Protein AF-A0A0F9L5S2-F1 (afdb_monomer_lite)

Structure (mmCIF, N/CA/C/O backbone):
data_AF-A0A0F9L5S2-F1
#
_entry.id   AF-A0A0F9L5S2-F1
#
loop_
_atom_site.group_PDB
_atom_site.id
_atom_site.type_symbol
_atom_site.label_atom_id
_atom_site.label_alt_id
_atom_site.label_comp_id
_atom_site.label_asym_id
_atom_site.label_entity_id
_atom_site.label_seq_id
_atom_site.pdbx_PDB_ins_code
_atom_site.Cartn_x
_atom_site.Cartn_y
_atom_site.Cartn_z
_atom_site.occupancy
_atom_site.B_iso_or_equiv
_atom_site.auth_seq_id
_atom_site.auth_comp_id
_atom_site.auth_asym_id
_atom_site.auth_atom_id
_atom_site.pdbx_PDB_model_num
ATOM 1 N N . MET A 1 1 ? 3.176 29.890 -37.342 1.00 59.81 1 MET A N 1
ATOM 2 C CA . MET A 1 1 ? 3.250 28.636 -36.567 1.00 59.81 1 MET A CA 1
ATOM 3 C C . MET A 1 1 ? 2.092 27.781 -37.041 1.00 59.81 1 MET A C 1
ATOM 5 O O . MET A 1 1 ? 0.965 28.256 -36.958 1.00 59.81 1 MET A O 1
ATOM 9 N N . ASP A 1 2 ? 2.365 26.634 -37.662 1.00 75.62 2 ASP A N 1
ATOM 10 C CA . ASP A 1 2 ? 1.310 25.789 -38.233 1.00 75.62 2 ASP A CA 1
ATOM 11 C C . ASP A 1 2 ? 0.482 25.164 -37.085 1.00 75.62 2 ASP A C 1
ATOM 13 O O . ASP A 1 2 ? 1.053 24.498 -36.214 1.00 75.62 2 ASP A O 1
ATOM 17 N N . PRO A 1 3 ? -0.849 25.364 -37.034 1.00 72.38 3 PRO A N 1
ATOM 18 C CA . PRO A 1 3 ? -1.729 24.786 -36.015 1.00 72.38 3 PRO A CA 1
ATOM 19 C C . PRO A 1 3 ? -1.768 23.248 -35.972 1.00 72.38 3 PRO A C 1
ATOM 21 O O . PRO A 1 3 ? -2.448 22.686 -35.108 1.00 72.38 3 PRO A O 1
ATOM 24 N N . ASN A 1 4 ? -1.109 22.549 -36.896 1.00 81.38 4 ASN A N 1
ATOM 25 C CA . ASN A 1 4 ? -0.986 21.090 -36.898 1.00 81.38 4 ASN A CA 1
ATOM 26 C C . ASN A 1 4 ? 0.356 20.591 -36.341 1.00 81.38 4 ASN A C 1
ATOM 28 O O . ASN A 1 4 ? 0.433 19.453 -35.879 1.00 81.38 4 ASN A O 1
ATOM 32 N N . GLU A 1 5 ? 1.377 21.446 -36.271 1.00 80.88 5 GLU A N 1
ATOM 33 C CA . GLU A 1 5 ? 2.733 21.068 -35.849 1.00 80.88 5 GLU A CA 1
ATOM 34 C C . GLU A 1 5 ? 2.777 20.574 -34.390 1.00 80.88 5 GLU A C 1
ATOM 36 O O . GLU A 1 5 ? 3.521 19.656 -34.039 1.00 80.88 5 GLU A O 1
ATOM 41 N N . TRP A 1 6 ? 1.936 21.140 -33.516 1.00 75.25 6 TRP A N 1
ATOM 42 C CA . TRP A 1 6 ? 1.838 20.696 -32.121 1.00 75.25 6 TRP A CA 1
ATOM 43 C C . TRP A 1 6 ? 1.181 19.316 -31.989 1.00 75.25 6 TRP A C 1
ATOM 45 O O . TRP A 1 6 ? 1.563 18.547 -31.106 1.00 75.25 6 TRP A O 1
ATOM 55 N N . ARG A 1 7 ? 0.224 18.980 -32.868 1.00 73.38 7 ARG A N 1
ATOM 56 C CA . ARG A 1 7 ? -0.443 17.668 -32.888 1.00 73.38 7 ARG A CA 1
ATOM 57 C C . ARG A 1 7 ? 0.518 16.586 -33.343 1.00 73.38 7 ARG A C 1
ATOM 59 O O . ARG A 1 7 ? 0.610 15.541 -32.704 1.00 73.38 7 ARG A O 1
ATOM 66 N N . GLU A 1 8 ? 1.273 16.875 -34.392 1.00 78.69 8 GLU A N 1
ATOM 67 C CA . GLU A 1 8 ? 2.252 15.952 -34.953 1.00 78.69 8 GLU A CA 1
ATOM 68 C C . GLU A 1 8 ? 3.394 15.684 -33.959 1.00 78.69 8 GLU A C 1
ATOM 70 O O . GLU A 1 8 ? 3.739 14.532 -33.689 1.00 78.69 8 GLU A O 1
ATOM 75 N N . LYS A 1 9 ? 3.897 16.730 -33.287 1.00 74.81 9 LYS A N 1
ATOM 76 C CA . LYS A 1 9 ? 4.869 16.590 -32.190 1.00 74.81 9 LYS A CA 1
ATOM 77 C C . LYS A 1 9 ? 4.298 15.844 -30.981 1.00 74.81 9 LYS A C 1
ATOM 79 O O . LYS A 1 9 ? 5.011 15.045 -30.381 1.00 74.81 9 LYS A O 1
ATOM 84 N N . ALA A 1 10 ? 3.035 16.059 -30.613 1.00 73.12 10 ALA A N 1
ATOM 85 C CA . ALA A 1 10 ? 2.409 15.342 -29.501 1.00 73.12 10 ALA A CA 1
ATOM 86 C C . ALA A 1 10 ? 2.245 13.841 -29.797 1.00 73.12 10 ALA A C 1
ATOM 88 O O . ALA A 1 10 ? 2.541 13.014 -28.935 1.00 73.12 10 ALA A O 1
ATOM 89 N N . GLN A 1 11 ? 1.833 13.482 -31.015 1.00 72.38 11 GLN A N 1
ATOM 90 C CA . GLN A 1 11 ? 1.672 12.084 -31.421 1.00 72.38 11 GLN A CA 1
ATOM 91 C C . GLN A 1 11 ? 3.012 11.357 -31.541 1.00 72.38 11 GLN A C 1
ATOM 93 O O . GLN A 1 11 ? 3.118 10.207 -31.129 1.00 72.38 11 GLN A O 1
ATOM 98 N N . THR A 1 12 ? 4.048 12.022 -32.049 1.00 72.88 12 THR A N 1
ATOM 99 C CA . THR A 1 12 ? 5.350 11.385 -32.299 1.00 72.88 12 THR A CA 1
ATOM 100 C C . THR A 1 12 ? 6.260 11.412 -31.069 1.00 72.88 12 THR A C 1
ATOM 102 O O . THR A 1 12 ? 6.706 10.368 -30.593 1.00 72.88 12 THR A O 1
ATOM 105 N N . LEU A 1 13 ? 6.502 12.590 -30.487 1.00 69.62 13 LEU A N 1
ATOM 106 C CA . LEU A 1 13 ? 7.401 12.754 -29.339 1.00 69.62 13 LEU A CA 1
ATOM 107 C C . LEU A 1 13 ? 6.725 12.364 -28.025 1.00 69.62 13 LEU A C 1
ATOM 109 O O . LEU A 1 13 ? 7.378 11.804 -27.144 1.00 69.62 13 LEU A O 1
ATOM 113 N N . GLY A 1 14 ? 5.429 12.656 -27.882 1.00 62.34 14 GLY A N 1
ATOM 114 C CA . GLY A 1 14 ? 4.655 12.291 -26.696 1.00 62.34 14 GLY A CA 1
ATOM 115 C C . GLY A 1 14 ? 4.543 10.778 -26.551 1.00 62.34 14 GLY A C 1
ATOM 116 O O . GLY A 1 14 ? 4.884 10.250 -25.495 1.00 62.34 14 GLY A O 1
ATOM 117 N N . ALA A 1 15 ? 4.181 10.062 -27.620 1.00 63.16 15 ALA A N 1
ATOM 118 C CA . ALA A 1 15 ? 4.102 8.601 -27.589 1.00 63.16 15 ALA A CA 1
ATOM 119 C C . ALA A 1 15 ? 5.467 7.949 -27.307 1.00 63.16 15 ALA A C 1
ATOM 121 O O . ALA A 1 15 ? 5.560 7.072 -26.445 1.00 63.16 15 ALA A O 1
ATOM 122 N N . ALA A 1 16 ? 6.540 8.425 -27.951 1.00 68.44 16 ALA A N 1
ATOM 123 C CA . ALA A 1 16 ? 7.890 7.908 -27.725 1.00 68.44 16 ALA A CA 1
ATOM 124 C C . ALA A 1 16 ? 8.374 8.130 -26.279 1.00 68.44 16 ALA A C 1
ATOM 126 O O . ALA A 1 16 ? 8.964 7.229 -25.676 1.00 68.44 16 ALA A O 1
ATOM 127 N N . ARG A 1 17 ? 8.101 9.301 -25.686 1.00 68.94 17 ARG A N 1
ATOM 128 C CA . ARG A 1 17 ? 8.495 9.633 -24.303 1.00 68.94 17 ARG A CA 1
ATOM 129 C C . ARG A 1 17 ? 7.635 8.938 -23.252 1.00 68.94 17 ARG A C 1
ATOM 131 O O . ARG A 1 17 ? 8.165 8.484 -22.243 1.00 68.94 17 ARG A O 1
ATOM 138 N N . ILE A 1 18 ? 6.326 8.848 -23.473 1.00 69.31 18 ILE A N 1
ATOM 139 C CA . ILE A 1 18 ? 5.403 8.217 -22.524 1.00 69.31 18 ILE A CA 1
ATOM 140 C C . ILE A 1 18 ? 5.638 6.706 -22.501 1.00 69.31 18 ILE A C 1
ATOM 142 O O . ILE A 1 18 ? 5.803 6.147 -21.420 1.00 69.31 18 ILE A O 1
ATOM 146 N N . GLY A 1 19 ? 5.737 6.054 -23.665 1.00 69.75 19 GLY A N 1
ATOM 147 C CA . GLY A 1 19 ? 5.984 4.611 -23.746 1.00 69.75 19 GLY A CA 1
ATOM 148 C C . GLY A 1 19 ? 7.320 4.210 -23.117 1.00 69.75 19 GLY A C 1
ATOM 149 O O . GLY A 1 19 ? 7.358 3.346 -22.241 1.00 69.75 19 GLY A O 1
ATOM 150 N N . SER A 1 20 ? 8.412 4.890 -23.487 1.00 73.19 20 SER A N 1
ATOM 151 C CA . SER A 1 20 ? 9.733 4.642 -22.888 1.00 73.19 20 SER A CA 1
ATOM 152 C C . SER A 1 20 ? 9.764 4.956 -21.390 1.00 73.19 20 SER A C 1
ATOM 154 O O . SER A 1 20 ? 10.302 4.171 -20.609 1.00 73.19 20 SER A O 1
ATOM 156 N N . GLY A 1 21 ? 9.124 6.048 -20.963 1.00 71.12 21 GLY A N 1
ATOM 157 C CA . GLY A 1 21 ? 9.006 6.424 -19.556 1.00 71.12 21 GLY A CA 1
ATOM 158 C C . GLY A 1 21 ? 8.197 5.422 -18.728 1.00 71.12 21 GLY A C 1
ATOM 159 O O . GLY A 1 21 ? 8.558 5.141 -17.585 1.00 71.12 21 GLY A O 1
ATOM 160 N N . MET A 1 22 ? 7.130 4.842 -19.281 1.00 71.44 22 MET A N 1
ATOM 161 C CA . MET A 1 22 ? 6.342 3.805 -18.608 1.00 71.44 22 MET A CA 1
ATOM 162 C C . MET A 1 22 ? 7.136 2.508 -18.455 1.00 71.44 22 MET A C 1
ATOM 164 O O . MET A 1 22 ? 7.220 1.977 -17.345 1.00 71.44 22 MET A O 1
ATOM 168 N N . THR A 1 23 ? 7.779 2.043 -19.528 1.00 74.31 23 THR A N 1
ATOM 169 C CA . THR A 1 23 ? 8.612 0.832 -19.499 1.00 74.31 23 THR A CA 1
ATOM 170 C C . THR A 1 23 ? 9.798 0.984 -18.548 1.00 74.31 23 THR A C 1
ATOM 172 O O . THR A 1 23 ? 10.060 0.087 -17.752 1.00 74.31 23 THR A O 1
ATOM 175 N N . ALA A 1 24 ? 10.467 2.140 -18.543 1.00 75.81 24 ALA A N 1
ATOM 176 C CA . ALA A 1 24 ? 11.590 2.403 -17.642 1.00 75.81 24 ALA A CA 1
ATOM 177 C C . ALA A 1 24 ? 11.176 2.469 -16.158 1.00 75.81 24 ALA A C 1
ATOM 179 O O . ALA A 1 24 ? 11.946 2.090 -15.275 1.00 75.81 24 ALA A O 1
ATOM 180 N N . ASN A 1 25 ? 9.954 2.926 -15.858 1.00 76.25 25 ASN A N 1
ATOM 181 C CA . ASN A 1 25 ? 9.456 3.027 -14.484 1.00 76.25 25 ASN A CA 1
ATOM 182 C C . ASN A 1 25 ? 8.790 1.743 -13.967 1.00 76.25 25 ASN A C 1
ATOM 184 O O . ASN A 1 25 ? 8.616 1.610 -12.752 1.00 76.25 25 ASN A O 1
ATOM 188 N N . ALA A 1 26 ? 8.435 0.794 -14.836 1.00 78.62 26 ALA A N 1
ATOM 189 C CA . ALA A 1 26 ? 7.841 -0.478 -14.427 1.00 78.62 26 ALA A CA 1
ATOM 190 C C . ALA A 1 26 ? 8.744 -1.280 -13.458 1.00 78.62 26 ALA A C 1
ATOM 192 O O 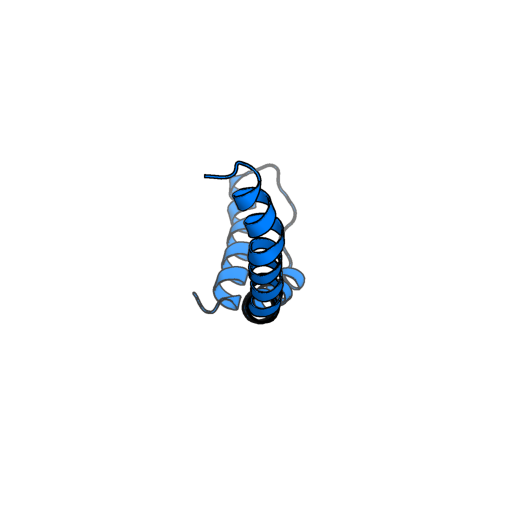. ALA A 1 26 ? 8.252 -1.649 -12.388 1.00 78.62 26 ALA A O 1
ATOM 193 N N . PRO A 1 27 ? 10.061 -1.457 -13.706 1.00 79.94 27 PRO A N 1
ATOM 194 C CA . PRO A 1 27 ? 10.968 -2.099 -12.750 1.00 79.94 27 PRO A CA 1
ATOM 195 C C . PRO A 1 27 ? 11.058 -1.361 -11.410 1.00 79.94 27 PRO A C 1
ATOM 197 O O . PRO A 1 27 ? 11.103 -1.988 -10.354 1.00 79.94 27 PRO A O 1
ATOM 200 N N . LYS A 1 28 ? 11.043 -0.022 -11.435 1.00 78.00 28 LYS A N 1
ATOM 201 C CA . LYS A 1 28 ? 11.080 0.811 -10.223 1.00 78.00 28 LYS A CA 1
ATOM 202 C C . LYS A 1 28 ? 9.811 0.641 -9.389 1.00 78.00 28 LYS A C 1
ATOM 204 O O . LYS A 1 28 ? 9.897 0.537 -8.168 1.00 78.00 28 LYS A O 1
ATOM 209 N N . ARG A 1 29 ? 8.641 0.594 -10.037 1.00 75.50 29 ARG A N 1
ATOM 210 C CA . ARG A 1 29 ? 7.372 0.294 -9.360 1.00 75.50 29 ARG A CA 1
ATOM 211 C C . ARG A 1 29 ? 7.402 -1.099 -8.756 1.00 75.50 29 ARG A C 1
ATOM 213 O O . ARG A 1 29 ? 7.119 -1.221 -7.574 1.00 75.50 29 ARG A O 1
ATOM 220 N N . LYS A 1 30 ? 7.810 -2.099 -9.538 1.00 79.12 30 LYS A N 1
ATOM 221 C CA . LYS A 1 30 ? 7.941 -3.487 -9.094 1.00 79.12 30 LYS A CA 1
ATOM 222 C C . LYS A 1 30 ? 8.809 -3.580 -7.830 1.00 79.12 30 LYS A C 1
ATOM 224 O O . LYS A 1 30 ? 8.313 -3.946 -6.773 1.00 79.12 30 LYS A O 1
ATOM 229 N N . LYS A 1 31 ? 10.049 -3.084 -7.894 1.00 79.88 31 LYS A N 1
ATOM 230 C CA . LYS A 1 31 ? 11.003 -3.096 -6.772 1.00 79.88 31 LYS A CA 1
ATOM 231 C C . LYS A 1 31 ? 10.480 -2.400 -5.509 1.00 79.88 31 LYS A C 1
ATOM 233 O O . LYS A 1 31 ? 10.676 -2.909 -4.414 1.00 79.88 31 LYS A O 1
ATOM 238 N N . ASN A 1 32 ? 9.851 -1.234 -5.649 1.00 81.75 32 ASN A N 1
ATOM 239 C CA . ASN A 1 32 ? 9.436 -0.437 -4.490 1.00 81.75 32 ASN A CA 1
ATOM 240 C C . ASN A 1 32 ? 8.082 -0.865 -3.907 1.00 81.75 32 ASN A C 1
ATOM 242 O O . ASN A 1 32 ? 7.798 -0.550 -2.756 1.00 81.75 32 ASN A O 1
ATOM 246 N N . TYR A 1 33 ?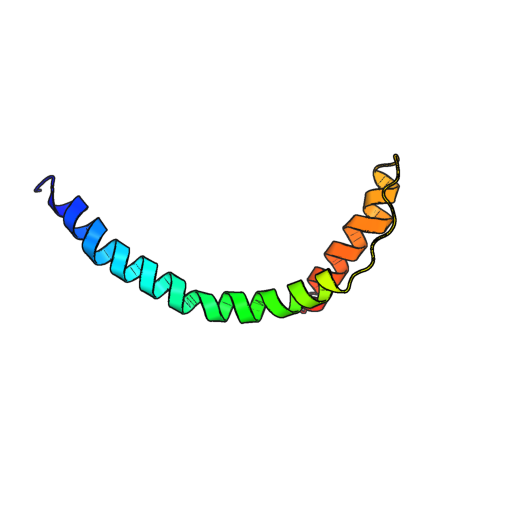 7.231 -1.515 -4.701 1.00 86.62 33 TYR A N 1
ATOM 247 C CA . TYR A 1 33 ? 5.868 -1.857 -4.303 1.00 86.62 33 TYR A CA 1
ATOM 248 C C . TYR A 1 33 ? 5.704 -3.328 -3.930 1.00 86.62 33 TYR A C 1
ATOM 250 O O . TYR A 1 33 ? 4.913 -3.611 -3.041 1.00 86.62 33 TYR A O 1
ATOM 258 N N . GLU A 1 34 ? 6.438 -4.258 -4.548 1.00 87.12 34 GLU A N 1
ATOM 259 C CA . GLU A 1 34 ? 6.245 -5.695 -4.297 1.00 87.12 34 GLU A CA 1
ATOM 260 C C . GLU A 1 34 ? 6.456 -6.078 -2.833 1.00 87.12 34 GLU A C 1
ATOM 262 O O . GLU A 1 34 ? 5.630 -6.799 -2.282 1.00 87.12 34 GLU A O 1
ATOM 267 N N . GLY A 1 35 ? 7.491 -5.544 -2.176 1.00 87.94 35 GLY A N 1
ATOM 268 C CA . GLY A 1 35 ? 7.726 -5.807 -0.751 1.00 87.94 35 GLY A CA 1
ATOM 269 C C . GLY A 1 35 ? 6.596 -5.285 0.140 1.00 87.94 35 GLY A C 1
ATOM 270 O O . GLY A 1 35 ? 6.140 -5.978 1.045 1.00 87.94 35 GLY A O 1
ATOM 271 N N . ILE A 1 36 ? 6.078 -4.094 -0.171 1.00 91.69 36 ILE A N 1
ATOM 272 C CA . ILE A 1 36 ? 4.934 -3.505 0.537 1.00 91.69 36 ILE A CA 1
ATOM 273 C C . ILE A 1 36 ? 3.664 -4.324 0.276 1.00 91.69 36 ILE A C 1
ATOM 275 O O . ILE A 1 36 ? 2.908 -4.593 1.202 1.00 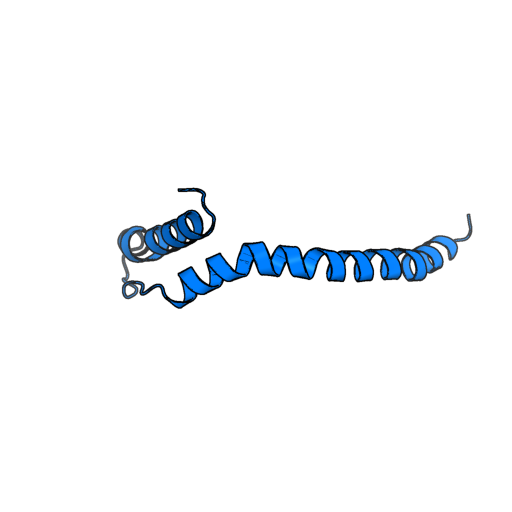91.69 36 ILE A O 1
ATOM 279 N N . ARG A 1 37 ? 3.429 -4.743 -0.972 1.00 91.56 37 ARG A N 1
ATOM 280 C CA . ARG A 1 37 ? 2.280 -5.571 -1.352 1.00 91.56 37 ARG A CA 1
ATOM 281 C C . ARG A 1 37 ? 2.299 -6.899 -0.600 1.00 91.56 37 ARG A C 1
ATOM 283 O O . ARG A 1 37 ? 1.292 -7.238 0.003 1.00 91.56 37 ARG A O 1
ATOM 290 N N . ALA A 1 38 ? 3.435 -7.594 -0.588 1.00 92.06 38 ALA A N 1
ATOM 291 C CA . ALA A 1 38 ? 3.582 -8.860 0.122 1.00 92.06 38 ALA A CA 1
ATOM 292 C C . ALA A 1 38 ? 3.321 -8.711 1.631 1.00 92.06 38 ALA A C 1
ATOM 294 O O . ALA A 1 38 ? 2.614 -9.530 2.211 1.00 92.06 38 ALA A O 1
ATOM 295 N N . ALA A 1 39 ? 3.828 -7.639 2.252 1.00 92.50 39 ALA A N 1
ATOM 296 C CA . ALA A 1 39 ? 3.580 -7.356 3.665 1.00 92.50 39 ALA A CA 1
ATOM 297 C C . ALA A 1 39 ? 2.095 -7.089 3.964 1.00 92.50 39 ALA A C 1
ATOM 299 O O . ALA A 1 39 ? 1.582 -7.546 4.980 1.00 92.50 39 ALA A O 1
ATOM 300 N N . LEU A 1 40 ? 1.396 -6.374 3.077 1.00 93.44 40 LEU A N 1
ATOM 301 C CA . LEU A 1 40 ? -0.030 -6.084 3.236 1.00 93.44 40 LEU A CA 1
ATOM 302 C C . LEU A 1 40 ? -0.921 -7.300 2.956 1.00 93.44 40 LEU A C 1
ATOM 304 O O . LEU A 1 40 ? -1.913 -7.480 3.651 1.00 93.44 40 LEU A O 1
ATOM 308 N N . ASP A 1 41 ? -0.579 -8.134 1.972 1.00 93.44 41 ASP A N 1
ATOM 309 C CA . ASP A 1 41 ? -1.354 -9.339 1.646 1.00 93.44 41 ASP A CA 1
ATOM 310 C C . ASP A 1 41 ? -1.275 -10.395 2.767 1.00 93.44 41 ASP A C 1
ATOM 312 O O . ASP A 1 41 ? -2.211 -11.171 2.944 1.00 93.44 41 ASP A O 1
ATOM 316 N N . GLY A 1 42 ? -0.184 -10.414 3.543 1.00 89.50 42 GLY A N 1
ATOM 317 C CA . GLY A 1 42 ? -0.032 -11.280 4.718 1.00 89.50 42 GLY A CA 1
ATOM 318 C C . GLY A 1 42 ? -0.570 -10.691 6.027 1.00 89.50 42 GLY A C 1
ATOM 319 O O . GLY A 1 42 ? -0.504 -11.360 7.058 1.00 89.50 42 GLY A O 1
ATOM 320 N N . LEU A 1 43 ? -1.061 -9.447 6.021 1.00 93.88 43 LEU A N 1
ATOM 321 C CA . LEU A 1 43 ? -1.495 -8.766 7.236 1.00 93.88 43 LEU A CA 1
ATOM 322 C C . LEU A 1 43 ? -2.931 -9.153 7.600 1.00 93.88 43 LEU A C 1
ATOM 324 O O . LEU A 1 43 ? -3.885 -8.794 6.909 1.00 93.88 43 LEU A O 1
ATOM 328 N N . THR A 1 44 ? -3.092 -9.800 8.749 1.00 92.56 44 THR A N 1
ATOM 329 C CA . THR A 1 44 ? -4.401 -9.955 9.387 1.00 92.56 44 THR A CA 1
ATOM 330 C C . THR A 1 44 ? -4.779 -8.655 10.091 1.00 92.56 44 THR A C 1
ATOM 332 O O . THR A 1 44 ? -3.995 -8.119 10.874 1.00 92.56 44 THR A O 1
ATOM 335 N N . ILE A 1 45 ? -5.984 -8.155 9.822 1.00 91.44 45 ILE A N 1
ATOM 336 C CA . ILE A 1 45 ? -6.565 -6.991 10.499 1.00 91.44 45 ILE A CA 1
ATOM 337 C C . ILE A 1 45 ? -7.772 -7.421 11.327 1.00 91.44 45 ILE A C 1
ATOM 339 O O . ILE A 1 45 ? -8.465 -8.369 10.962 1.00 91.44 45 ILE A O 1
ATOM 343 N N . GLU A 1 46 ? -8.026 -6.711 12.422 1.00 93.25 46 GLU A N 1
ATOM 344 C CA . GLU A 1 46 ? -9.186 -6.962 13.276 1.00 93.25 46 GLU A CA 1
ATOM 345 C C . GLU A 1 46 ? -10.502 -6.670 12.546 1.00 93.25 46 GLU A C 1
ATOM 347 O O . GLU A 1 46 ? -10.554 -5.872 11.600 1.00 93.25 46 GLU A O 1
ATOM 352 N N . ASP A 1 47 ? -11.588 -7.295 13.001 1.00 94.75 47 ASP A N 1
ATOM 353 C CA . ASP A 1 47 ? -12.924 -7.053 12.466 1.00 94.75 47 ASP A CA 1
ATOM 354 C C . ASP A 1 47 ? -13.372 -5.601 12.668 1.00 94.75 47 ASP A C 1
ATOM 356 O O . ASP A 1 47 ? -12.896 -4.869 13.533 1.00 94.75 47 ASP A O 1
ATOM 360 N N . ARG A 1 48 ? -14.265 -5.136 11.791 1.00 94.94 48 ARG A N 1
ATOM 361 C CA . ARG A 1 48 ? -14.707 -3.740 11.808 1.00 94.94 48 ARG A CA 1
ATOM 362 C C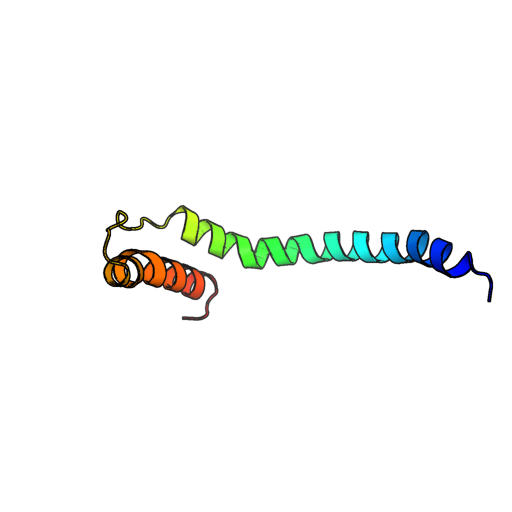 . ARG A 1 48 ? -15.710 -3.553 12.936 1.00 94.94 48 ARG A C 1
ATOM 364 O O . ARG A 1 48 ? -16.727 -4.242 12.957 1.00 94.94 48 ARG A O 1
ATOM 371 N N . THR A 1 49 ? -15.485 -2.556 13.782 1.00 96.12 49 THR A N 1
ATOM 372 C CA . THR A 1 49 ? -16.436 -2.180 14.837 1.00 96.12 49 THR A CA 1
ATOM 373 C C . THR A 1 49 ? -17.226 -0.916 14.455 1.00 96.12 49 THR A C 1
ATOM 375 O O . THR A 1 49 ? -16.891 -0.243 13.471 1.00 96.12 49 THR A O 1
ATOM 378 N N . PRO A 1 50 ? -18.306 -0.568 15.178 1.00 96.94 50 PRO A N 1
ATOM 379 C CA . PRO A 1 50 ? -19.015 0.700 14.988 1.00 96.94 50 PRO A CA 1
ATOM 380 C C . PRO A 1 50 ? -18.234 1.929 15.481 1.00 96.94 50 PRO A C 1
ATOM 382 O O . PRO A 1 50 ? -18.490 3.038 15.012 1.00 96.94 50 PRO A O 1
ATOM 385 N N . ASN A 1 51 ? -17.295 1.752 16.417 1.00 96.88 51 ASN A N 1
ATOM 386 C CA . ASN A 1 51 ? -16.499 2.839 16.977 1.00 96.88 51 ASN A CA 1
ATOM 387 C C . ASN A 1 51 ? -15.348 3.200 16.027 1.00 96.88 51 ASN A C 1
ATOM 389 O O . ASN A 1 51 ? -14.537 2.360 15.637 1.00 96.88 51 ASN A O 1
ATOM 393 N N . TRP A 1 52 ? -15.270 4.463 15.621 1.00 96.12 52 TRP A N 1
ATOM 394 C CA . TRP A 1 52 ? -14.248 4.905 14.677 1.00 96.12 52 TRP A CA 1
ATOM 395 C C . TRP A 1 52 ? -12.837 4.894 15.288 1.00 96.12 52 TRP A C 1
ATOM 397 O O . TRP A 1 52 ? -11.889 4.601 14.562 1.00 96.12 52 TRP A O 1
ATOM 407 N N . GLU A 1 53 ? -12.689 5.147 16.593 1.00 97.44 53 GLU A N 1
ATOM 408 C CA . GLU A 1 53 ? -11.386 5.143 17.278 1.00 97.44 53 GLU A CA 1
ATOM 409 C C . GLU A 1 53 ? -10.795 3.733 17.317 1.00 97.44 53 GLU A C 1
ATOM 411 O O . GLU A 1 53 ? -9.655 3.527 16.907 1.00 97.44 53 GLU A O 1
ATOM 416 N N . GLU A 1 54 ? -11.601 2.741 17.696 1.00 96.50 54 GLU A N 1
ATOM 417 C CA . GLU A 1 54 ? -11.204 1.326 17.693 1.00 96.50 54 GLU A CA 1
ATOM 418 C C . GLU A 1 54 ? -10.754 0.864 16.303 1.00 96.50 54 GLU A C 1
ATOM 420 O O . GLU A 1 54 ? -9.747 0.178 16.170 1.00 96.50 54 GLU A O 1
ATOM 425 N N . ASN A 1 55 ? -11.437 1.298 15.240 1.00 96.50 55 ASN A N 1
ATOM 426 C CA . ASN A 1 55 ? -11.016 0.978 13.876 1.00 96.50 55 ASN A CA 1
ATOM 427 C C . ASN A 1 55 ? -9.677 1.634 13.495 1.00 96.50 55 ASN A C 1
ATOM 429 O O . ASN A 1 55 ? -8.911 1.065 12.711 1.00 96.50 55 ASN A O 1
ATOM 433 N N . ILE A 1 56 ? -9.377 2.830 14.011 1.00 96.88 56 ILE A N 1
ATOM 434 C CA . ILE A 1 56 ? -8.071 3.458 13.782 1.00 96.88 56 ILE A CA 1
ATOM 435 C C . ILE A 1 56 ? -6.974 2.638 14.462 1.00 96.88 56 ILE A C 1
ATOM 437 O O . ILE A 1 56 ? -5.959 2.342 13.826 1.00 96.88 56 ILE A O 1
ATOM 441 N N . GLU A 1 57 ? -7.187 2.249 15.717 1.00 95.94 57 GLU A N 1
ATOM 442 C CA . GLU A 1 57 ? -6.210 1.490 16.499 1.00 95.94 57 GLU A CA 1
ATOM 443 C C . GLU A 1 57 ? -6.025 0.056 15.981 1.00 95.94 57 GLU A C 1
ATOM 445 O O . GLU A 1 57 ? -4.897 -0.341 15.702 1.00 95.94 57 GLU A O 1
ATOM 450 N N . GLY A 1 58 ? -7.111 -0.698 15.795 1.00 94.31 58 GLY A N 1
ATOM 451 C CA . GLY A 1 58 ? -7.079 -2.129 15.461 1.00 94.31 58 GLY A CA 1
ATOM 452 C C . GLY A 1 58 ? -6.912 -2.443 13.972 1.00 94.31 58 GLY A C 1
ATOM 453 O O . GLY A 1 58 ? -6.604 -3.576 13.598 1.00 94.31 58 GLY A O 1
ATOM 454 N N . ARG A 1 59 ? -7.098 -1.455 13.081 1.00 95.06 59 ARG A N 1
ATOM 455 C CA . ARG A 1 59 ? -7.023 -1.672 11.622 1.00 95.06 59 ARG A CA 1
ATOM 456 C C . ARG A 1 59 ? -6.072 -0.705 10.931 1.00 95.06 59 ARG A C 1
ATOM 458 O O . ARG A 1 59 ? -5.137 -1.143 10.263 1.00 95.06 59 ARG A O 1
ATOM 465 N N . LEU A 1 60 ? -6.278 0.606 11.076 1.00 95.56 60 LEU A N 1
ATOM 466 C CA . LEU A 1 60 ? -5.515 1.592 10.298 1.00 95.56 60 LEU A CA 1
ATOM 467 C C . LEU A 1 60 ? -4.042 1.658 10.715 1.00 95.56 60 LEU A C 1
ATOM 469 O O . LEU A 1 60 ? -3.159 1.591 9.858 1.00 95.56 60 LEU A O 1
ATOM 473 N N . LYS A 1 61 ? -3.761 1.791 12.015 1.00 96.12 61 LYS A N 1
ATOM 474 C CA . LYS A 1 61 ? -2.382 1.872 12.512 1.00 96.12 61 LYS A CA 1
ATOM 475 C C . LYS A 1 61 ? -1.554 0.625 12.165 1.00 96.12 61 LYS A C 1
ATOM 477 O O . LYS A 1 61 ? -0.447 0.821 11.661 1.00 96.12 61 LYS A O 1
ATOM 482 N N . PRO A 1 62 ? -2.050 -0.619 12.332 1.00 95.62 62 PRO A N 1
ATOM 483 C CA . PRO A 1 62 ? -1.341 -1.825 11.900 1.00 95.62 62 PRO A CA 1
ATOM 484 C C . PRO A 1 62 ? -0.986 -1.821 10.411 1.00 95.62 62 PRO A C 1
ATOM 486 O O . PRO A 1 62 ? 0.157 -2.099 10.054 1.00 95.62 62 PRO A O 1
ATOM 489 N N . VAL A 1 63 ? -1.924 -1.423 9.542 1.00 95.88 63 VAL A N 1
ATOM 490 C CA . VAL A 1 63 ? -1.693 -1.324 8.088 1.00 95.88 63 VAL A CA 1
ATOM 491 C C . VAL A 1 63 ? -0.593 -0.315 7.768 1.00 95.88 63 VAL A C 1
ATOM 493 O O . VAL A 1 63 ? 0.339 -0.616 7.019 1.00 95.88 63 VAL A O 1
ATOM 496 N N . VAL A 1 64 ? -0.673 0.885 8.351 1.00 95.88 64 VAL A N 1
ATOM 497 C CA . VAL A 1 64 ? 0.331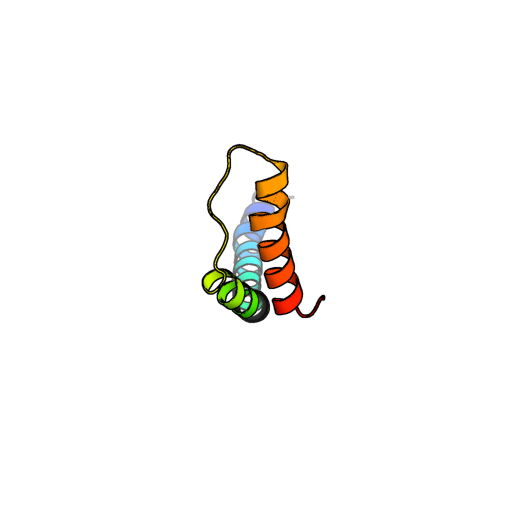 1.938 8.136 1.00 95.88 64 VAL A CA 1
ATOM 498 C C . VAL A 1 64 ? 1.696 1.500 8.662 1.00 95.88 64 VAL A C 1
ATOM 500 O O . VAL A 1 64 ? 2.712 1.753 8.012 1.00 95.88 64 VAL A O 1
ATOM 503 N N . ARG A 1 65 ? 1.737 0.815 9.807 1.00 95.25 65 ARG A N 1
ATOM 504 C CA . ARG A 1 65 ? 2.971 0.282 10.383 1.00 95.25 65 ARG A CA 1
ATOM 505 C C . ARG A 1 65 ? 3.619 -0.751 9.462 1.00 95.25 65 ARG A C 1
ATOM 507 O O . ARG A 1 65 ? 4.764 -0.544 9.067 1.00 95.25 65 ARG A O 1
ATOM 514 N N . ALA A 1 66 ? 2.873 -1.773 9.039 1.00 94.81 66 ALA A N 1
ATOM 515 C CA . ALA A 1 66 ? 3.363 -2.804 8.122 1.00 94.81 66 ALA A CA 1
ATOM 516 C C . ALA A 1 66 ? 3.883 -2.199 6.806 1.00 94.81 66 ALA A C 1
ATOM 518 O O . ALA A 1 66 ? 4.943 -2.576 6.308 1.00 94.81 66 ALA A O 1
ATOM 519 N N . GLN A 1 67 ? 3.188 -1.188 6.271 1.00 94.38 67 GLN A N 1
ATOM 520 C CA . GLN A 1 67 ? 3.642 -0.459 5.087 1.00 94.38 67 GLN A CA 1
ATOM 521 C C . GLN A 1 67 ? 4.983 0.258 5.317 1.00 94.38 67 GLN A C 1
ATOM 523 O O . GLN A 1 67 ? 5.846 0.252 4.436 1.00 94.38 67 GLN A O 1
ATOM 528 N N . LYS A 1 68 ? 5.151 0.933 6.459 1.00 94.25 68 LYS A N 1
ATOM 529 C CA . LYS A 1 68 ? 6.367 1.696 6.783 1.00 94.25 68 LYS A CA 1
ATOM 530 C C . LYS A 1 68 ? 7.558 0.781 7.045 1.00 94.25 68 LYS A C 1
ATOM 532 O O . LYS A 1 68 ? 8.639 1.076 6.538 1.00 94.25 68 LYS A O 1
ATOM 537 N N . GLU A 1 69 ? 7.343 -0.322 7.755 1.00 93.62 69 GLU A N 1
ATOM 538 C CA . GLU A 1 69 ? 8.349 -1.363 7.997 1.00 93.62 69 GLU A CA 1
ATOM 539 C C . GLU A 1 69 ? 8.806 -1.989 6.673 1.00 93.62 69 GLU A C 1
ATOM 541 O O . GLU A 1 69 ? 9.997 -1.981 6.367 1.00 93.62 69 GLU A O 1
ATOM 546 N N . ALA A 1 70 ? 7.871 -2.401 5.808 1.00 91.31 70 ALA A N 1
ATOM 547 C CA . ALA A 1 70 ? 8.195 -2.950 4.487 1.00 91.31 70 ALA A CA 1
ATOM 548 C C . ALA A 1 70 ? 8.894 -1.939 3.558 1.00 91.31 70 ALA A C 1
ATOM 550 O O . ALA A 1 70 ? 9.642 -2.320 2.658 1.00 91.31 70 ALA A O 1
ATOM 551 N N . ALA A 1 71 ? 8.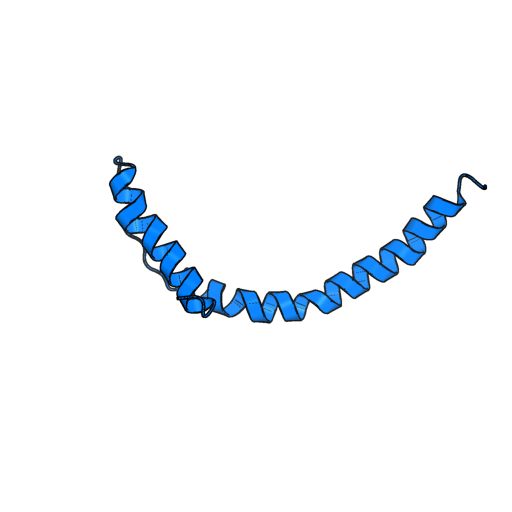669 -0.640 3.771 1.00 90.31 71 ALA A N 1
ATOM 552 C CA . ALA A 1 71 ? 9.359 0.428 3.056 1.00 90.31 71 ALA A CA 1
ATOM 553 C C . ALA A 1 71 ? 10.742 0.779 3.645 1.00 90.31 71 ALA A C 1
ATOM 555 O O . ALA A 1 71 ? 11.413 1.645 3.078 1.00 90.31 71 ALA A O 1
ATOM 556 N N . GLY A 1 72 ? 11.148 0.170 4.769 1.00 90.50 72 GLY A N 1
ATOM 557 C CA . GLY A 1 72 ? 12.389 0.487 5.487 1.00 90.50 72 GLY A CA 1
ATOM 558 C C . GLY A 1 72 ? 12.401 1.897 6.087 1.00 90.50 72 GLY A C 1
ATOM 559 O O . GLY A 1 72 ? 13.426 2.573 6.056 1.00 90.50 72 GLY A O 1
ATOM 560 N N . LYS A 1 73 ? 11.238 2.390 6.531 1.00 88.62 73 LYS A N 1
ATOM 561 C CA . LYS A 1 73 ? 11.034 3.761 7.045 1.00 88.62 73 LYS A CA 1
ATOM 562 C C . LYS A 1 73 ? 10.531 3.796 8.489 1.00 88.62 73 LYS A C 1
ATOM 564 O O . LYS A 1 73 ? 9.998 4.827 8.908 1.00 88.62 73 LYS A O 1
ATOM 569 N N . LEU A 1 74 ? 10.628 2.671 9.187 1.00 82.25 74 LEU A N 1
ATOM 570 C CA . LEU A 1 74 ? 10.343 2.540 10.607 1.00 82.25 74 LEU A CA 1
ATOM 571 C C . LEU A 1 74 ? 11.593 2.027 11.321 1.00 82.25 74 LEU A C 1
ATOM 573 O O . LEU A 1 74 ? 12.349 1.276 10.661 1.00 82.25 74 LEU A O 1
#

Organism: NCBI:txid412755

Foldseek 3Di:
DDPCPVVVCCVPVVCVCVVVVVVVCPVVCCVQCVLLVVLQVPDDFDDDDPDPVCCCVRPVVSSVVSNCVSNVND

Sequence (74 aa):
MDPNEWREKAQTLGAARIGSGMTANAPKRKKNYEGIRAALDGLTIEDRTPNWEENIEGRLKPVVRAQKEAAGKL

pLDDT: mean 84.82, std 10.65, range [59.81, 97.44]

Secondary structure (DSSP, 8-state):
--TTHHHHHIIIIIHHHHHHHHHHHHHHHHHHHHHHHHHHHT---PPPPS-HHHHIIIIIHHHHHHHHHHTT--

Radius of gyration: 21.48 Å; chains: 1; bounding box: 31×40×56 Å